Protein AF-A0A259J9K2-F1 (afdb_monomer_lite)

Secondary structure (DSSP, 8-state):
-HHHHHHHHHHHHHHHHHHHTGGG----S------------------EEE----TT----TT----EE---

Structure (mmCIF, N/CA/C/O backbone):
data_AF-A0A259J9K2-F1
#
_entry.id   AF-A0A259J9K2-F1
#
loop_
_atom_site.group_PDB
_atom_site.id
_atom_site.type_symbol
_atom_site.label_atom_id
_atom_site.label_alt_id
_atom_site.label_comp_id
_atom_site.label_asym_id
_atom_site.label_entity_id
_atom_site.label_seq_id
_atom_site.pdbx_PDB_ins_code
_atom_site.Cartn_x
_atom_site.Cartn_y
_atom_site.Cartn_z
_atom_site.occupancy
_atom_site.B_iso_or_equiv
_atom_site.auth_seq_id
_atom_site.auth_comp_id
_atom_site.auth_asym_id
_atom_site.auth_atom_id
_atom_site.pdbx_PDB_model_num
ATOM 1 N N . MET A 1 1 ? 30.844 15.095 -43.475 1.00 69.69 1 MET A N 1
ATOM 2 C CA . MET A 1 1 ? 31.581 15.037 -42.188 1.00 69.69 1 MET A CA 1
ATOM 3 C C . MET A 1 1 ? 30.713 15.471 -41.005 1.00 69.69 1 MET A C 1
ATOM 5 O O . MET A 1 1 ? 30.632 14.710 -40.054 1.00 69.69 1 MET A O 1
ATOM 9 N N . GLY A 1 2 ? 29.992 16.601 -41.069 1.00 87.94 2 GLY A N 1
ATOM 1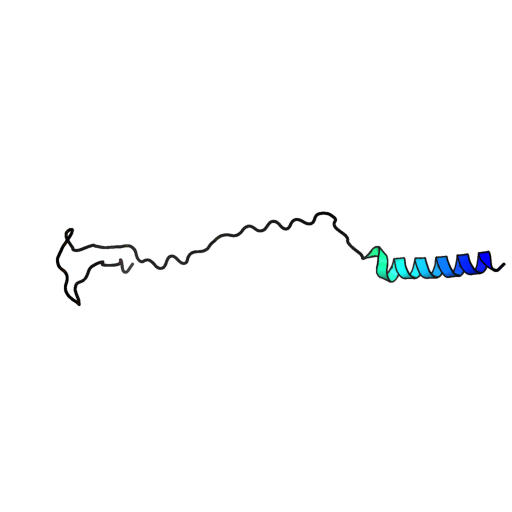0 C CA . GLY A 1 2 ? 29.121 17.059 -39.968 1.00 87.94 2 GLY A CA 1
ATOM 11 C C . GLY A 1 2 ? 28.057 16.051 -39.504 1.00 87.94 2 GLY A C 1
ATOM 12 O O . GLY A 1 2 ? 27.939 15.807 -38.312 1.00 87.94 2 GLY A O 1
ATOM 13 N N . ALA A 1 3 ? 27.357 15.383 -40.429 1.00 91.19 3 ALA A N 1
ATOM 14 C CA . ALA A 1 3 ? 26.359 14.363 -40.075 1.00 91.19 3 ALA A CA 1
ATOM 15 C C . ALA A 1 3 ? 26.955 13.162 -39.312 1.00 91.19 3 ALA A C 1
ATOM 17 O O . ALA A 1 3 ? 26.344 12.660 -38.377 1.00 91.19 3 ALA A O 1
ATOM 18 N N . ALA A 1 4 ? 28.172 12.738 -39.669 1.00 93.62 4 ALA A N 1
ATOM 19 C CA . ALA A 1 4 ? 28.867 11.659 -38.969 1.00 93.62 4 ALA A CA 1
ATOM 20 C C . ALA A 1 4 ? 29.277 12.082 -37.549 1.00 93.62 4 ALA A C 1
ATOM 22 O O . ALA A 1 4 ? 29.137 11.311 -36.607 1.00 93.62 4 ALA A O 1
ATOM 23 N N . LEU A 1 5 ? 29.721 13.330 -37.385 1.00 96.00 5 LEU A N 1
ATOM 24 C CA . LEU A 1 5 ? 30.053 13.912 -36.083 1.00 96.00 5 LEU A CA 1
ATOM 25 C C . LEU A 1 5 ? 28.824 13.994 -35.167 1.00 96.00 5 LEU A C 1
ATOM 27 O O . LEU A 1 5 ? 28.893 13.590 -34.011 1.00 96.00 5 LEU A O 1
ATOM 31 N N . LEU A 1 6 ? 27.687 14.444 -35.701 1.00 96.62 6 LEU A N 1
ATOM 32 C CA . LEU A 1 6 ? 26.423 14.486 -34.961 1.00 96.62 6 LEU A CA 1
ATOM 33 C C . LEU A 1 6 ? 25.940 13.085 -34.568 1.00 96.62 6 LEU A C 1
ATOM 35 O O . LEU A 1 6 ? 25.477 12.900 -33.447 1.00 96.62 6 LEU A O 1
ATOM 39 N N . ALA A 1 7 ? 26.096 12.095 -35.450 1.00 96.44 7 ALA A N 1
ATOM 40 C CA . ALA A 1 7 ? 25.733 10.713 -35.149 1.00 96.44 7 ALA A CA 1
ATOM 41 C C . ALA A 1 7 ? 26.585 10.123 -34.012 1.00 96.44 7 ALA A C 1
ATOM 43 O O . ALA A 1 7 ? 26.044 9.479 -33.117 1.00 96.44 7 ALA A O 1
ATOM 44 N N . VAL A 1 8 ? 27.899 10.380 -34.007 1.00 97.62 8 VAL A N 1
ATOM 45 C CA . VAL A 1 8 ? 28.800 9.910 -32.940 1.00 97.62 8 VAL A CA 1
ATOM 46 C C . VAL A 1 8 ? 28.472 10.578 -31.605 1.00 97.62 8 VAL A C 1
ATOM 48 O O . VAL A 1 8 ? 28.378 9.894 -30.588 1.00 97.62 8 VAL A O 1
ATOM 51 N N . LEU A 1 9 ? 28.254 11.895 -31.602 1.00 97.69 9 LEU A N 1
ATOM 52 C CA . LEU A 1 9 ? 27.911 12.635 -30.384 1.00 97.69 9 LEU A CA 1
ATOM 53 C C . LEU A 1 9 ? 26.546 12.214 -29.825 1.00 97.69 9 LEU A C 1
ATOM 55 O O . LEU A 1 9 ? 26.428 11.955 -28.629 1.00 97.69 9 LEU A O 1
ATOM 59 N N . GLY A 1 10 ? 25.536 12.086 -30.689 1.00 97.38 10 GLY A N 1
ATOM 60 C CA . GLY A 1 10 ? 24.205 11.625 -30.296 1.00 97.38 10 GLY A CA 1
ATOM 61 C C . GLY A 1 10 ? 24.217 10.188 -29.772 1.00 97.38 10 GLY A C 1
ATOM 62 O O . GLY A 1 10 ? 23.622 9.909 -28.734 1.00 97.38 10 GLY A O 1
ATOM 63 N N . GLY A 1 11 ? 24.949 9.290 -30.439 1.00 97.69 11 GLY A N 1
ATOM 64 C CA . GLY A 1 11 ? 25.106 7.903 -30.000 1.00 97.69 11 GLY A CA 1
ATOM 65 C C . GLY A 1 11 ? 25.833 7.783 -28.659 1.00 97.69 11 GLY A C 1
ATOM 66 O O . GLY A 1 11 ? 25.402 7.020 -27.797 1.00 97.69 11 GLY A O 1
ATOM 67 N N . GLY A 1 12 ? 26.893 8.570 -28.451 1.00 98.06 12 GLY A N 1
ATOM 68 C CA . GLY A 1 12 ? 27.626 8.609 -27.184 1.00 98.06 12 GLY A CA 1
ATOM 69 C C . GLY A 1 12 ? 26.771 9.113 -26.020 1.00 98.06 12 GLY A C 1
ATOM 70 O O . GLY A 1 12 ? 26.770 8.500 -24.953 1.00 98.06 12 GLY A O 1
ATOM 71 N N . TRP A 1 13 ? 25.996 10.181 -26.236 1.00 97.62 13 TRP A N 1
ATOM 72 C CA . TRP A 1 13 ? 25.073 10.703 -25.225 1.00 97.62 13 TRP A CA 1
ATOM 73 C C . TRP A 1 13 ? 23.978 9.688 -24.873 1.00 97.62 13 TRP A C 1
ATOM 75 O O . TRP A 1 13 ? 23.783 9.379 -23.700 1.00 97.62 13 TRP A O 1
ATOM 85 N N . ALA A 1 14 ? 23.331 9.090 -25.878 1.00 97.25 14 ALA A N 1
ATOM 86 C CA . ALA A 1 14 ? 22.297 8.081 -25.653 1.00 97.25 14 ALA A CA 1
ATOM 87 C C . ALA A 1 14 ? 22.839 6.834 -24.927 1.00 97.25 14 ALA A C 1
ATOM 89 O O . ALA A 1 14 ? 22.171 6.287 -24.051 1.00 97.25 14 ALA A O 1
ATOM 90 N N . ALA A 1 15 ? 24.062 6.395 -25.246 1.00 97.50 15 ALA A N 1
ATOM 91 C CA . ALA A 1 15 ? 24.706 5.278 -24.555 1.00 97.50 15 ALA A CA 1
ATOM 92 C C . ALA A 1 15 ? 24.998 5.598 -23.078 1.00 97.50 15 ALA A C 1
ATOM 94 O O . ALA A 1 15 ? 24.787 4.748 -22.209 1.00 97.50 15 ALA A O 1
ATOM 95 N N . PHE A 1 16 ? 25.448 6.823 -22.788 1.00 97.69 16 PHE A N 1
ATOM 96 C CA . PHE A 1 16 ? 25.682 7.284 -21.421 1.00 97.69 16 PHE A CA 1
ATOM 97 C C . PHE A 1 16 ? 24.381 7.336 -20.607 1.00 97.69 16 PHE A C 1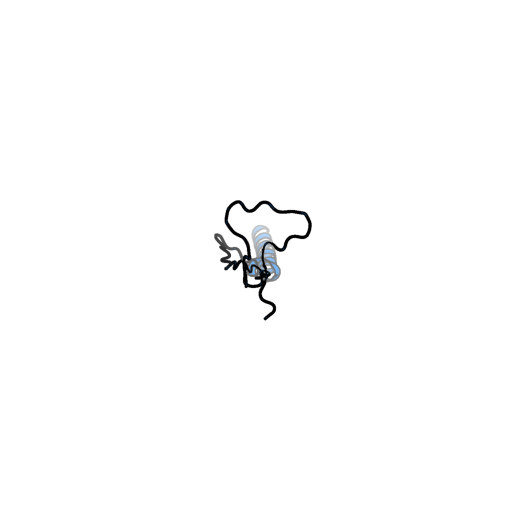
ATOM 99 O O . PHE A 1 16 ? 24.324 6.770 -19.512 1.00 97.69 16 PHE A O 1
ATOM 106 N N . GLU A 1 17 ? 23.321 7.933 -21.159 1.00 97.31 17 GLU A N 1
ATOM 107 C CA . GLU A 1 17 ? 21.996 8.001 -20.523 1.00 97.31 17 GLU A CA 1
ATOM 108 C C . GLU A 1 17 ? 21.397 6.611 -20.284 1.00 97.31 17 GLU A C 1
ATOM 110 O O . GLU A 1 17 ? 20.839 6.336 -19.220 1.00 97.31 17 GLU A O 1
ATOM 115 N N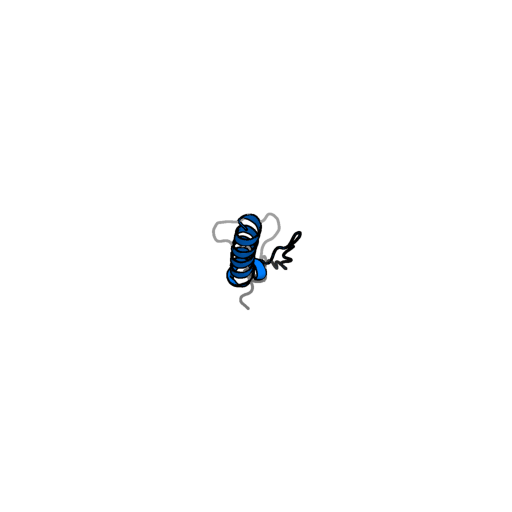 . TYR A 1 18 ? 21.564 5.686 -21.232 1.00 95.75 18 TYR A N 1
ATOM 116 C CA . TYR A 1 18 ? 21.113 4.310 -21.054 1.00 95.75 18 TYR A CA 1
ATOM 117 C C . TYR A 1 18 ? 21.835 3.607 -19.897 1.00 95.75 18 TYR A C 1
ATOM 119 O O . TYR A 1 18 ? 21.190 2.955 -19.073 1.00 95.75 18 TYR A O 1
ATOM 127 N N . TRP A 1 19 ? 23.165 3.738 -19.817 1.00 96.62 19 TRP A N 1
ATOM 128 C CA . TRP A 1 19 ? 23.972 3.061 -18.795 1.00 96.62 19 TRP A CA 1
ATOM 129 C C . TRP A 1 19 ? 23.710 3.588 -17.381 1.00 96.62 19 TRP A C 1
ATOM 131 O O . TRP A 1 19 ? 23.739 2.809 -16.421 1.00 96.62 19 TRP A O 1
ATOM 141 N N . THR A 1 20 ? 23.464 4.895 -17.268 1.00 96.25 20 THR A N 1
ATOM 142 C CA . THR A 1 20 ? 23.352 5.608 -15.989 1.00 96.25 20 THR A CA 1
ATOM 143 C C . THR A 1 20 ? 21.914 5.792 -15.511 1.00 96.25 20 THR A C 1
ATOM 145 O O . THR A 1 20 ? 21.691 5.762 -14.302 1.00 96.25 20 THR A O 1
ATOM 148 N N . THR A 1 21 ? 20.942 5.907 -16.421 1.00 95.38 21 THR A N 1
ATOM 149 C CA . THR A 1 21 ? 19.580 6.344 -16.084 1.00 95.38 21 THR A CA 1
ATOM 150 C C . THR A 1 21 ? 18.505 5.400 -16.623 1.00 95.38 21 THR A C 1
ATOM 152 O O . THR A 1 21 ? 17.799 4.758 -15.842 1.00 95.38 21 THR A O 1
ATOM 155 N N . TRP A 1 22 ? 18.344 5.296 -17.948 1.00 95.19 22 TRP A N 1
ATOM 156 C CA . TRP A 1 22 ? 17.124 4.720 -18.542 1.00 95.19 22 TRP A CA 1
ATOM 157 C C . TRP A 1 22 ? 16.920 3.241 -18.215 1.00 95.19 22 TRP A C 1
ATOM 159 O O . TRP A 1 22 ? 15.790 2.824 -17.974 1.00 95.19 22 TRP A O 1
ATOM 169 N N . ARG A 1 23 ? 17.995 2.449 -18.122 1.00 93.12 23 ARG A N 1
ATOM 170 C CA . ARG A 1 23 ? 17.897 1.004 -17.842 1.00 93.12 23 ARG A CA 1
ATOM 171 C C . ARG A 1 23 ? 17.375 0.652 -16.443 1.00 93.12 23 ARG A C 1
ATOM 173 O O . ARG A 1 23 ? 17.193 -0.527 -16.152 1.00 93.12 23 ARG A O 1
ATOM 180 N N . PHE A 1 24 ? 17.203 1.642 -15.569 1.00 93.44 24 PHE A N 1
ATOM 181 C CA . PHE A 1 24 ? 16.725 1.464 -14.196 1.00 93.44 24 PHE A CA 1
ATOM 182 C C . PHE A 1 24 ? 15.309 1.997 -13.977 1.00 93.44 24 PHE A C 1
ATOM 184 O O . PHE A 1 24 ? 14.778 1.893 -12.872 1.00 93.44 24 PHE A O 1
ATOM 191 N N . GLN A 1 25 ? 14.693 2.584 -15.003 1.00 89.56 25 GLN A N 1
ATOM 192 C CA . GLN A 1 25 ? 13.327 3.076 -14.908 1.00 89.56 25 GLN A CA 1
ATOM 193 C C . GLN A 1 25 ? 12.363 1.895 -15.033 1.00 89.56 25 GLN A C 1
ATOM 195 O O . GLN A 1 25 ? 12.234 1.291 -16.094 1.00 89.56 25 GLN A O 1
ATOM 200 N N . VAL A 1 26 ? 11.699 1.554 -13.929 1.00 84.62 26 VAL A N 1
ATOM 201 C CA . VAL A 1 26 ? 10.641 0.541 -13.906 1.00 84.62 26 VAL A CA 1
ATOM 202 C C . VAL A 1 26 ? 9.302 1.258 -14.032 1.00 84.62 26 VAL A C 1
ATOM 204 O O . VAL A 1 26 ? 8.920 2.013 -13.139 1.00 84.62 26 VAL A O 1
ATOM 207 N N . SER A 1 27 ? 8.591 1.029 -15.135 1.00 81.88 27 SER A N 1
ATOM 208 C CA . SER A 1 27 ? 7.204 1.458 -15.310 1.00 81.88 27 SER A CA 1
ATOM 209 C C . SER A 1 27 ? 6.266 0.265 -15.163 1.00 81.88 27 SER A C 1
ATOM 211 O O . SER A 1 27 ? 6.606 -0.869 -15.497 1.00 81.88 27 SER A O 1
ATOM 213 N N . THR A 1 28 ? 5.069 0.516 -14.651 1.00 81.38 28 THR A N 1
ATOM 214 C CA . THR A 1 28 ? 3.997 -0.474 -14.581 1.00 81.38 28 THR A CA 1
ATOM 215 C C . THR A 1 28 ? 2.709 0.207 -14.992 1.00 81.38 28 THR A C 1
ATOM 217 O O . THR A 1 28 ? 2.367 1.261 -14.458 1.00 81.38 28 THR A O 1
ATOM 220 N N . ASP A 1 29 ? 2.012 -0.380 -15.959 1.00 74.62 29 ASP A N 1
ATOM 221 C CA . ASP A 1 29 ? 0.791 0.213 -16.499 1.00 74.62 29 ASP A CA 1
ATOM 222 C C . ASP A 1 29 ? -0.418 -0.032 -15.583 1.00 74.62 29 ASP A C 1
ATOM 224 O O . ASP A 1 29 ? -1.401 0.693 -15.667 1.00 74.62 29 ASP A O 1
ATOM 228 N N . ASN A 1 30 ? -0.358 -1.039 -14.695 1.00 65.00 30 ASN A N 1
ATOM 229 C CA . ASN A 1 30 ? -1.478 -1.476 -13.850 1.00 65.00 30 ASN A CA 1
ATOM 230 C C . ASN A 1 30 ? -0.999 -2.132 -12.539 1.00 65.00 30 ASN A C 1
ATOM 232 O O . ASN A 1 30 ? -1.286 -3.302 -12.274 1.00 65.00 30 ASN A O 1
ATOM 236 N N . ALA A 1 31 ? -0.250 -1.411 -11.700 1.00 67.62 31 ALA A N 1
ATOM 237 C CA . ALA A 1 31 ? 0.063 -1.909 -10.359 1.00 67.62 31 ALA A CA 1
ATOM 238 C C . ALA A 1 31 ? -1.173 -1.838 -9.453 1.00 67.62 31 ALA A C 1
ATOM 240 O O . ALA A 1 31 ? -1.536 -0.774 -8.958 1.00 67.62 31 ALA A O 1
ATOM 241 N N . TYR A 1 32 ? -1.795 -2.988 -9.206 1.00 70.31 32 TYR A N 1
ATOM 242 C CA . TYR A 1 32 ? -2.779 -3.147 -8.141 1.00 70.31 32 TYR A CA 1
ATOM 243 C C . TYR A 1 32 ? -2.081 -3.665 -6.885 1.00 70.31 32 TYR A C 1
ATOM 245 O O . TY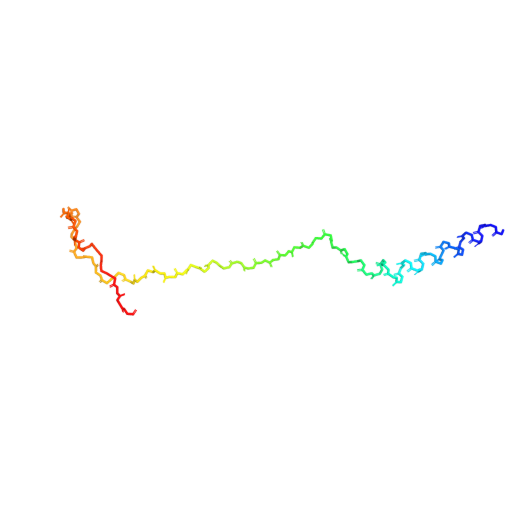R A 1 32 ? -1.438 -4.713 -6.910 1.00 70.31 32 TYR A O 1
ATOM 253 N N . VAL A 1 33 ? -2.218 -2.932 -5.780 1.00 73.56 33 VAL A N 1
ATOM 254 C CA . VAL A 1 33 ? -1.822 -3.405 -4.450 1.00 73.56 33 VAL A CA 1
ATOM 255 C C . VAL A 1 33 ? -3.034 -4.056 -3.787 1.00 73.56 33 VAL A C 1
ATOM 257 O O . VAL A 1 33 ? -4.031 -3.395 -3.507 1.00 73.56 33 VAL A O 1
ATOM 260 N N . GLY A 1 34 ? -2.972 -5.371 -3.580 1.00 78.00 34 GLY A N 1
ATOM 261 C CA . GLY A 1 34 ? -3.922 -6.083 -2.728 1.00 78.00 34 GLY A CA 1
ATOM 262 C C . GLY A 1 34 ? -3.487 -5.949 -1.272 1.00 78.00 34 GLY A C 1
ATOM 263 O O . GLY A 1 34 ? -2.332 -6.225 -0.955 1.00 78.00 34 GLY A O 1
ATOM 264 N N . ALA A 1 35 ? -4.388 -5.506 -0.400 1.00 76.44 35 ALA A N 1
ATOM 265 C CA . ALA A 1 35 ? -4.158 -5.457 1.038 1.00 76.44 35 ALA A CA 1
ATOM 266 C C . ALA A 1 35 ? -5.296 -6.189 1.751 1.00 76.44 35 ALA A C 1
ATOM 268 O O . ALA A 1 35 ? -6.463 -5.843 1.570 1.00 76.44 35 ALA A O 1
ATOM 269 N N . ASP A 1 36 ? -4.949 -7.174 2.576 1.00 80.81 36 ASP A N 1
ATOM 270 C CA . ASP A 1 36 ? -5.899 -7.830 3.468 1.00 80.81 36 ASP A CA 1
ATOM 271 C C . ASP A 1 36 ? -6.033 -6.992 4.744 1.00 80.81 36 ASP A C 1
ATOM 273 O O . ASP A 1 36 ? -5.098 -6.875 5.539 1.00 80.81 36 ASP A O 1
ATOM 277 N N . ILE A 1 37 ? -7.197 -6.368 4.932 1.00 74.38 37 ILE A N 1
ATOM 278 C CA . ILE A 1 37 ? -7.497 -5.562 6.119 1.00 74.38 37 ILE A CA 1
ATOM 279 C C . ILE A 1 37 ? -8.355 -6.402 7.063 1.00 74.38 37 ILE A C 1
ATOM 281 O O . ILE A 1 37 ? -9.502 -6.722 6.755 1.00 74.38 37 ILE A O 1
ATOM 285 N N . ALA A 1 38 ? -7.819 -6.718 8.242 1.00 79.50 38 ALA A N 1
ATOM 286 C CA . ALA A 1 38 ? -8.584 -7.296 9.339 1.00 79.50 38 ALA A CA 1
ATOM 287 C C . ALA A 1 38 ? -8.867 -6.218 10.393 1.00 79.50 38 ALA A C 1
ATOM 289 O O . ALA A 1 38 ? -7.949 -5.611 10.946 1.00 79.50 38 ALA A O 1
ATOM 290 N N . VAL A 1 39 ? -10.147 -5.983 10.689 1.00 74.62 39 VAL A N 1
ATOM 291 C CA . VAL A 1 39 ? -10.552 -5.105 11.792 1.00 74.62 39 VAL A CA 1
ATOM 292 C C . VAL A 1 39 ? -10.384 -5.876 13.100 1.00 74.62 39 VAL A C 1
ATOM 294 O O . VAL A 1 39 ? -11.199 -6.731 13.440 1.00 74.62 39 VAL A O 1
ATOM 297 N N . LEU A 1 40 ? -9.317 -5.578 13.841 1.00 65.44 40 LEU A N 1
ATOM 298 C CA . LEU A 1 40 ? -9.138 -6.052 15.212 1.00 65.44 40 LEU A CA 1
ATOM 299 C C . LEU A 1 40 ? -9.933 -5.138 16.149 1.00 65.44 40 LEU A C 1
ATOM 301 O O . LEU A 1 40 ? -9.460 -4.076 16.549 1.00 65.44 40 LEU A O 1
ATOM 305 N N . ALA A 1 41 ? -11.156 -5.540 16.494 1.00 69.69 41 ALA A N 1
ATOM 306 C CA . ALA A 1 41 ? -11.862 -4.930 17.612 1.00 69.69 41 ALA A CA 1
ATOM 307 C C . ALA A 1 41 ? -11.261 -5.479 18.919 1.00 69.69 41 ALA A C 1
ATOM 309 O O . ALA A 1 41 ? -11.275 -6.699 19.117 1.00 69.69 41 ALA A O 1
ATOM 310 N N . PRO A 1 42 ? -10.735 -4.637 19.827 1.00 62.12 42 PRO A N 1
ATOM 311 C CA . PRO A 1 42 ? -10.389 -5.110 21.155 1.00 62.12 42 PRO A CA 1
ATOM 312 C C . PRO A 1 42 ? -11.690 -5.556 21.829 1.00 62.12 42 PRO A C 1
ATOM 314 O O . PRO A 1 42 ? -12.622 -4.771 22.002 1.00 62.12 42 PRO A O 1
ATOM 317 N N . LYS A 1 43 ? -11.781 -6.842 22.173 1.00 60.00 43 LYS A N 1
ATOM 318 C CA . LYS A 1 43 ? -12.897 -7.387 22.944 1.00 60.00 43 LYS A CA 1
ATOM 319 C C . LYS A 1 43 ? -12.784 -6.874 24.382 1.00 60.00 43 LYS A C 1
ATOM 321 O O . LYS A 1 43 ? -12.280 -7.571 25.251 1.00 60.00 43 LYS A O 1
ATOM 326 N N . VAL A 1 44 ? -13.218 -5.638 24.622 1.00 63.88 44 VAL A N 1
ATOM 327 C CA . VAL A 1 44 ? -13.346 -5.050 25.967 1.00 63.88 44 VAL A CA 1
ATOM 328 C C . VAL A 1 44 ? -14.814 -5.072 26.377 1.00 63.88 44 VAL A C 1
ATOM 330 O O . VAL A 1 44 ? -15.431 -4.053 26.662 1.00 63.88 44 VAL A O 1
ATOM 333 N N . SER A 1 45 ? -15.408 -6.256 26.359 1.00 60.59 45 SER A N 1
ATOM 334 C CA . SER A 1 45 ? -16.676 -6.490 27.036 1.00 60.59 45 SER A CA 1
ATOM 335 C C . SER A 1 45 ? -16.497 -7.775 27.821 1.00 60.59 45 SER A C 1
ATOM 337 O O . SER A 1 45 ? -16.516 -8.862 27.233 1.00 60.59 45 SER A O 1
ATOM 339 N N . GLY A 1 46 ? -16.257 -7.638 29.129 1.00 70.12 46 GLY A N 1
ATOM 340 C CA . GLY A 1 46 ? -16.435 -8.747 30.061 1.00 70.12 46 GLY A CA 1
ATOM 341 C C . GLY A 1 46 ? -17.792 -9.397 29.796 1.00 70.12 46 GLY A C 1
ATOM 342 O O . GLY A 1 46 ? -18.739 -8.730 29.364 1.00 70.12 46 GLY A O 1
ATOM 343 N N . TYR A 1 47 ? -17.872 -10.712 29.943 1.00 80.75 47 TYR A N 1
ATOM 344 C CA . TYR A 1 47 ? -19.123 -11.419 29.701 1.00 80.75 47 TYR A CA 1
ATOM 345 C C . TYR A 1 47 ? -20.180 -10.941 30.699 1.00 80.75 47 TYR A C 1
ATOM 347 O O . TYR A 1 47 ? -19.861 -10.670 31.848 1.00 80.75 47 TYR A O 1
ATOM 355 N N . VAL A 1 48 ? -21.439 -10.795 30.279 1.00 83.75 48 VAL A N 1
ATOM 356 C CA . VAL A 1 48 ? -22.516 -10.486 31.230 1.00 83.75 48 VAL A CA 1
ATOM 357 C C . VAL A 1 48 ? -22.738 -11.719 32.101 1.00 83.75 48 VAL A C 1
ATOM 359 O O . VAL A 1 48 ? -23.205 -12.742 31.606 1.00 83.75 48 VAL A O 1
ATOM 362 N N . ALA A 1 49 ? -22.412 -11.611 33.386 1.00 87.38 49 ALA A N 1
ATOM 363 C CA . ALA A 1 49 ? -22.631 -12.656 34.376 1.00 87.38 49 ALA A CA 1
ATOM 364 C C . ALA A 1 49 ? -24.096 -12.694 34.837 1.00 87.38 49 ALA A C 1
ATOM 366 O O . ALA A 1 49 ? -24.667 -13.771 35.003 1.00 87.38 49 ALA A O 1
ATOM 367 N N . ALA A 1 50 ? -24.726 -11.526 35.028 1.00 88.12 50 ALA A N 1
ATOM 368 C CA . ALA A 1 50 ? -26.115 -11.443 35.477 1.00 88.12 50 ALA A CA 1
ATOM 369 C C . ALA A 1 50 ? -26.805 -10.118 35.111 1.00 88.12 50 ALA A C 1
ATOM 371 O O . ALA A 1 50 ? -26.174 -9.066 35.008 1.00 88.12 50 ALA A O 1
ATOM 372 N N . VAL A 1 51 ? -28.135 -10.177 34.987 1.00 92.00 51 VAL A N 1
ATOM 373 C CA . VAL A 1 51 ? -29.037 -9.017 34.889 1.00 92.00 51 VAL A CA 1
ATOM 374 C C . VAL A 1 51 ? -30.098 -9.169 35.984 1.00 92.00 51 VAL A C 1
ATOM 376 O O . VAL A 1 51 ? -31.108 -9.840 35.765 1.00 92.00 51 VAL A O 1
ATOM 379 N N . PRO A 1 52 ? -29.875 -8.622 37.193 1.00 89.19 52 PRO A N 1
ATOM 380 C CA . PRO A 1 52 ? -30.721 -8.870 38.364 1.00 89.19 52 PRO A CA 1
ATOM 381 C C . PRO A 1 52 ? -32.001 -8.012 38.364 1.00 89.19 52 PRO A C 1
ATOM 383 O O . PRO A 1 52 ? -32.414 -7.485 39.394 1.00 89.19 52 PRO A O 1
ATOM 386 N N . LEU A 1 53 ? -32.628 -7.837 37.200 1.00 89.62 53 LEU A N 1
ATOM 387 C CA . LEU A 1 53 ? -33.774 -6.955 36.998 1.00 89.62 53 LEU A CA 1
ATOM 388 C C . LEU A 1 53 ? -34.856 -7.646 36.177 1.00 89.62 53 LEU A C 1
ATOM 390 O O . LEU A 1 53 ? -34.580 -8.442 35.281 1.00 89.62 53 LEU A O 1
ATOM 394 N N . THR A 1 54 ? -36.102 -7.274 36.441 1.00 89.88 54 THR A N 1
ATOM 395 C CA . THR A 1 54 ? -37.245 -7.635 35.603 1.00 89.88 54 THR A CA 1
ATOM 396 C C . THR A 1 54 ? -37.523 -6.541 34.571 1.00 89.88 54 THR A C 1
ATOM 398 O O . THR A 1 54 ? -37.123 -5.384 34.723 1.00 89.88 54 THR A O 1
ATOM 401 N N . ALA A 1 55 ? -38.215 -6.897 33.487 1.00 87.94 55 ALA A N 1
ATOM 402 C CA . ALA A 1 55 ? -38.568 -5.938 32.445 1.00 87.94 55 ALA A CA 1
ATOM 403 C C . ALA A 1 55 ? -39.428 -4.790 33.007 1.00 87.94 55 ALA A C 1
ATOM 405 O O . ALA A 1 55 ? -40.402 -5.031 33.718 1.00 87.94 55 ALA A O 1
ATOM 406 N N . ASN A 1 56 ? -39.089 -3.550 32.640 1.00 90.00 56 ASN A N 1
ATOM 407 C CA . ASN A 1 56 ? -39.738 -2.315 33.107 1.00 90.00 56 ASN A CA 1
ATOM 408 C C . ASN A 1 56 ? -39.634 -2.058 34.622 1.00 90.00 56 ASN A C 1
ATOM 410 O O . ASN A 1 56 ? -40.454 -1.328 35.181 1.00 90.00 56 ASN A O 1
ATOM 414 N N . ALA A 1 57 ? -38.631 -2.632 35.293 1.00 89.25 57 ALA A N 1
ATOM 415 C CA . ALA A 1 57 ? -38.341 -2.287 36.677 1.00 89.25 57 ALA A CA 1
ATOM 416 C C . ALA A 1 57 ? -38.032 -0.785 36.817 1.00 89.25 57 ALA A C 1
ATOM 418 O O . ALA A 1 57 ? -37.305 -0.197 36.014 1.00 89.25 57 ALA A O 1
ATOM 419 N N . HIS A 1 58 ? -38.592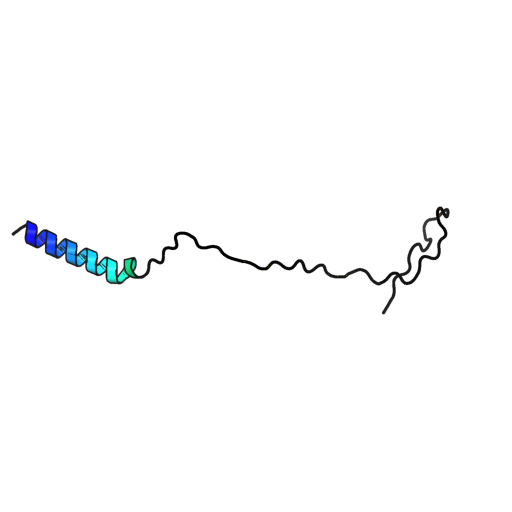 -0.160 37.852 1.00 92.31 58 HIS A N 1
ATOM 420 C CA . HIS A 1 58 ? -38.276 1.219 38.204 1.00 92.31 58 HIS A CA 1
ATOM 421 C C . HIS A 1 58 ? -36.919 1.257 38.917 1.00 92.31 58 HIS A C 1
ATOM 423 O O . HIS A 1 58 ? -36.752 0.576 39.926 1.00 92.31 58 HIS A O 1
ATOM 429 N N . VAL A 1 59 ? -35.974 2.045 38.400 1.00 93.12 59 VAL A N 1
ATOM 430 C CA . VAL A 1 59 ? -34.590 2.112 38.900 1.00 93.12 59 VAL A CA 1
ATOM 431 C C . VAL A 1 59 ? -34.293 3.449 39.571 1.00 93.12 59 VAL A C 1
ATOM 433 O O . VAL A 1 59 ? -34.878 4.483 39.231 1.00 93.12 59 VAL A O 1
ATOM 436 N N . ARG A 1 60 ? -33.362 3.435 40.521 1.00 94.00 60 ARG A N 1
ATOM 437 C CA . ARG A 1 60 ? -32.811 4.610 41.200 1.00 94.00 60 ARG A CA 1
ATOM 438 C C . ARG A 1 60 ? -31.307 4.702 40.955 1.00 94.00 60 ARG A C 1
ATOM 440 O O . AR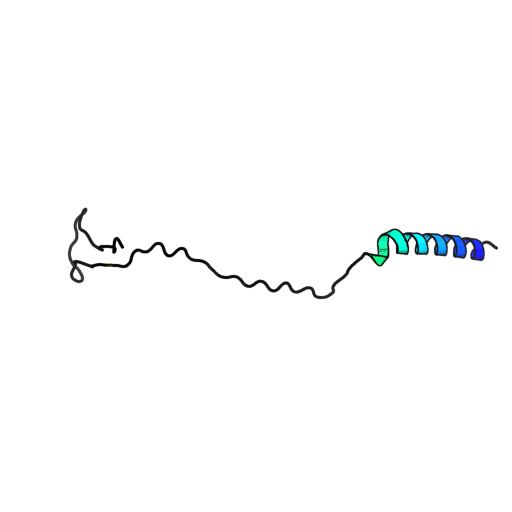G A 1 60 ? -30.654 3.747 40.543 1.00 94.00 60 ARG A O 1
ATOM 447 N N . ALA A 1 61 ? -30.743 5.882 41.204 1.00 93.44 61 ALA A N 1
ATOM 448 C CA . ALA A 1 61 ? -29.301 6.070 41.117 1.00 93.44 61 ALA A CA 1
ATOM 449 C C . ALA A 1 61 ? -28.584 5.135 42.108 1.00 93.44 61 ALA A C 1
ATOM 451 O O . ALA A 1 61 ? -28.883 5.159 43.301 1.00 93.44 61 ALA A O 1
ATOM 452 N N . GLY A 1 62 ? -27.642 4.338 41.598 1.00 92.19 62 GLY A N 1
ATOM 453 C CA . GLY A 1 62 ? -26.893 3.341 42.369 1.00 92.19 62 GLY A CA 1
ATOM 454 C C . GLY A 1 62 ? -27.355 1.894 42.176 1.00 92.19 62 GLY A C 1
ATOM 455 O O . GLY A 1 62 ? -26.653 0.991 42.623 1.00 92.19 62 GLY A O 1
ATOM 456 N N . ASP A 1 63 ? -28.475 1.654 41.489 1.00 93.12 63 ASP A N 1
ATOM 457 C CA . ASP A 1 63 ? -28.942 0.291 41.224 1.00 93.12 63 ASP A CA 1
ATOM 458 C C . ASP A 1 63 ? -28.036 -0.427 40.212 1.00 93.12 63 ASP A C 1
ATOM 460 O O . ASP A 1 63 ? -27.670 0.113 39.163 1.00 93.12 63 ASP A O 1
ATOM 464 N N . VAL A 1 64 ? -27.692 -1.680 40.518 1.00 91.19 64 VAL A N 1
ATOM 465 C CA . VAL A 1 64 ? -26.904 -2.539 39.628 1.00 91.19 64 VAL A CA 1
ATOM 466 C C . VAL A 1 64 ? -27.805 -3.059 38.516 1.00 91.19 64 VAL A C 1
ATOM 468 O O . VAL A 1 64 ? -28.740 -3.816 38.771 1.00 91.19 64 VAL A O 1
ATOM 471 N N . LEU A 1 65 ? -27.505 -2.672 37.274 1.00 91.19 65 LEU A N 1
ATOM 472 C CA . LEU A 1 65 ? -28.290 -3.099 36.114 1.00 91.19 65 LEU A CA 1
ATOM 473 C C . LEU A 1 65 ? -27.720 -4.336 35.420 1.00 91.19 65 LEU A C 1
ATOM 475 O O . LEU A 1 65 ? -28.464 -5.161 34.896 1.00 91.19 65 LEU A O 1
ATOM 479 N N . VAL A 1 66 ? -26.396 -4.454 35.412 1.00 90.31 66 VAL A N 1
ATOM 480 C CA . VAL A 1 66 ? -25.657 -5.520 34.740 1.00 90.31 66 VAL A CA 1
ATOM 481 C C . VAL A 1 66 ? -24.433 -5.844 35.582 1.00 90.31 66 VAL A C 1
ATOM 483 O O . VAL A 1 66 ? -23.718 -4.936 36.006 1.00 90.31 66 VAL A O 1
ATOM 486 N N . GLN A 1 67 ? -24.190 -7.130 35.801 1.00 89.12 67 GLN A N 1
ATOM 487 C CA . GLN A 1 67 ? -22.962 -7.634 36.399 1.00 89.12 67 GLN A CA 1
ATOM 488 C C . GLN A 1 67 ? -22.098 -8.259 35.303 1.00 89.12 67 GLN A C 1
ATOM 490 O O . GLN A 1 67 ? -22.595 -9.064 34.512 1.00 89.12 67 GLN A O 1
ATOM 495 N N . LEU A 1 68 ? -20.824 -7.871 35.249 1.00 87.31 68 LEU A N 1
ATOM 496 C CA . LEU A 1 68 ? -19.830 -8.456 34.351 1.00 87.31 68 LEU A CA 1
ATOM 497 C C . LEU A 1 68 ? -19.101 -9.603 35.064 1.00 87.31 68 LEU A C 1
ATOM 499 O O . LEU A 1 68 ? -19.028 -9.621 36.289 1.00 87.31 68 LEU A O 1
ATOM 503 N N . ASP A 1 69 ? -18.633 -10.574 34.292 1.00 82.38 69 ASP A N 1
ATOM 504 C CA . ASP A 1 69 ? -17.803 -11.684 34.746 1.00 82.38 69 ASP A CA 1
ATOM 505 C C . ASP A 1 69 ? -16.365 -11.191 34.969 1.00 82.38 69 ASP A C 1
ATOM 507 O O . ASP A 1 69 ? -15.805 -10.515 34.101 1.00 82.38 69 ASP A O 1
ATOM 511 N N . ASP A 1 70 ? -15.796 -11.523 36.129 1.00 71.94 70 ASP A N 1
ATOM 512 C CA . ASP A 1 70 ? -14.478 -11.068 36.598 1.00 71.94 70 ASP A CA 1
ATOM 513 C C . ASP A 1 70 ? -13.354 -12.089 36.293 1.00 71.94 70 ASP A C 1
ATOM 515 O O . ASP A 1 70 ? -12.267 -12.012 36.870 1.00 71.94 70 ASP A O 1
ATOM 519 N N . SER A 1 71 ? -13.621 -13.071 35.422 1.00 64.25 71 SER A N 1
ATOM 520 C CA . SER A 1 71 ? -12.677 -14.118 34.992 1.00 64.25 71 SER A CA 1
ATOM 521 C C . SER A 1 71 ? -11.476 -13.605 34.197 1.00 64.25 71 SER A C 1
ATOM 523 O O . SER A 1 71 ? -11.711 -12.801 33.261 1.00 64.25 71 SER A O 1
#

pLDDT: mean 85.51, std 11.24, range [60.0, 98.06]

Radius of gyration: 37.3 Å; chains: 1; bounding box: 71×31×85 Å

Sequence (71 aa):
MGAALLAVLGGGWAAFEYWTTWRFQVSTDNAYVGADIAVLAPKVSGYVAAVPLTANAHVRAGDVLVQLDDS

Foldseek 3Di:
DVVVVVVVVVVVVVVVCCVPPDVPDDDDPDDDDDDDDDDDDPPPAAAFPDQPDDPPDDDDPPDDGTDGDPD